Protein AF-A0A397NM26-F1 (afdb_monomer)

pLDDT: mean 85.28, std 19.59, range [33.94, 98.31]

Mean predicted aligned error: 8.42 Å

Solvent-accessible surface area (backbone atoms only — not comparable to full-atom values): 8036 Å² total; per-residue (Å²): 132,77,57,66,66,59,54,52,48,33,55,51,44,71,74,62,64,52,72,46,55,49,60,54,41,70,51,37,43,94,29,64,42,92,67,30,60,59,36,73,39,37,78,54,87,96,42,74,37,51,30,36,22,82,64,79,24,38,34,42,38,76,44,78,80,89,54,81,92,44,50,71,58,51,50,54,50,51,54,50,45,41,73,74,61,28,47,79,49,76,41,44,46,62,44,49,68,77,35,45,68,60,53,50,52,51,51,48,52,56,59,72,71,43,77,72,72,72,77,74,85,78,84,72,84,77,80,90,80,92,72,92,130

Radius of gyration: 18.22 Å; Cα contacts (8 Å, |Δi|>4): 139; chains: 1; bounding box: 54×37×52 Å

Secondary structure (DSSP, 8-state):
---HHHHHHHHHHTTS--HHHHHHHHHHGGGTTTT---EEEEEETTEEEEEEETTTTEEEEEE----GGGHHHHHHHHHHHHHTT-EEEEEEHHHHHH-HHHHHHHHHHHHHTS-------------------

Structure (mmCIF, N/CA/C/O backbone):
data_AF-A0A397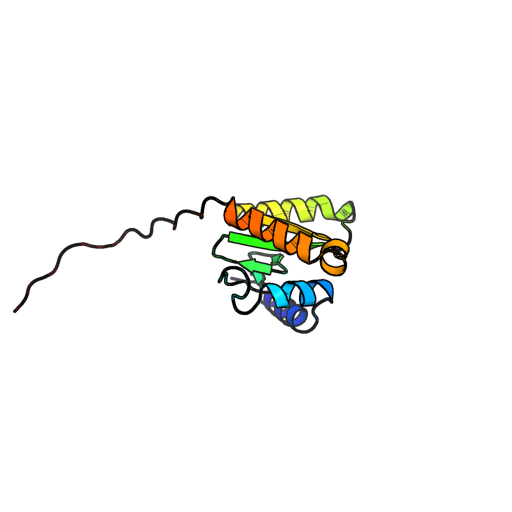NM26-F1
#
_entry.id   AF-A0A397NM26-F1
#
loop_
_atom_site.group_PDB
_atom_site.id
_atom_site.type_symbol
_atom_site.label_atom_id
_atom_site.label_alt_id
_atom_site.label_comp_id
_atom_site.label_asym_id
_atom_site.label_entity_id
_atom_site.label_seq_id
_atom_site.pdbx_PDB_ins_code
_atom_site.Cartn_x
_atom_site.Cartn_y
_atom_site.Cartn_z
_atom_site.occupancy
_atom_site.B_iso_or_equiv
_atom_site.auth_seq_id
_atom_site.auth_comp_id
_atom_site.auth_asym_id
_atom_site.auth_atom_id
_atom_site.pdbx_PDB_model_num
ATOM 1 N N . MET A 1 1 ? -5.490 -21.974 -3.198 1.00 62.38 1 MET A N 1
ATOM 2 C CA . MET A 1 1 ? -4.404 -22.108 -2.195 1.00 62.38 1 MET A CA 1
ATOM 3 C C . MET A 1 1 ? -3.394 -20.985 -2.430 1.00 62.38 1 MET A C 1
ATOM 5 O O . MET A 1 1 ? -3.172 -20.659 -3.587 1.00 62.38 1 MET A O 1
ATOM 9 N N . ARG A 1 2 ? -2.846 -20.331 -1.392 1.00 75.94 2 ARG A N 1
ATOM 10 C CA . ARG A 1 2 ? -1.814 -19.286 -1.587 1.00 75.94 2 ARG A CA 1
ATOM 11 C C . ARG A 1 2 ? -0.476 -19.948 -1.919 1.00 75.94 2 ARG A C 1
ATOM 13 O O . ARG A 1 2 ? -0.122 -20.903 -1.236 1.00 75.94 2 ARG A O 1
ATOM 20 N N . ASP A 1 3 ? 0.250 -19.429 -2.909 1.00 90.44 3 ASP A N 1
ATOM 21 C CA . ASP A 1 3 ? 1.560 -19.962 -3.306 1.00 90.44 3 ASP A CA 1
ATOM 22 C C . ASP A 1 3 ? 2.548 -19.901 -2.115 1.00 90.44 3 ASP A C 1
ATOM 24 O O . ASP A 1 3 ? 2.819 -18.804 -1.603 1.00 90.44 3 ASP A O 1
ATOM 28 N N . PRO A 1 4 ? 3.090 -21.045 -1.648 1.00 92.19 4 PRO A N 1
ATOM 29 C CA . PRO A 1 4 ? 4.062 -21.083 -0.558 1.00 92.19 4 PRO A CA 1
ATOM 30 C C . PRO A 1 4 ? 5.304 -20.223 -0.812 1.00 92.19 4 PRO A C 1
ATOM 32 O O . PRO A 1 4 ? 5.843 -19.642 0.133 1.00 92.19 4 PRO A O 1
ATOM 35 N N . ARG A 1 5 ? 5.728 -20.078 -2.074 1.00 94.38 5 ARG A N 1
ATOM 36 C CA . ARG A 1 5 ? 6.883 -19.258 -2.463 1.00 94.38 5 ARG A CA 1
ATOM 37 C C . ARG A 1 5 ? 6.614 -17.779 -2.219 1.00 94.38 5 ARG A C 1
ATOM 39 O O . ARG A 1 5 ? 7.449 -17.103 -1.627 1.00 94.38 5 ARG A O 1
ATOM 46 N N . LEU A 1 6 ? 5.418 -17.294 -2.565 1.00 94.06 6 LEU A N 1
ATOM 47 C CA . LEU A 1 6 ? 5.006 -15.915 -2.271 1.00 94.06 6 LEU A CA 1
ATOM 48 C C . LEU A 1 6 ? 4.908 -15.662 -0.766 1.00 94.06 6 LEU A C 1
ATOM 50 O O . LEU A 1 6 ? 5.281 -14.595 -0.285 1.00 94.06 6 LEU A O 1
ATOM 54 N N . ILE A 1 7 ? 4.440 -16.646 0.007 1.00 94.12 7 ILE A N 1
ATOM 55 C CA . ILE A 1 7 ? 4.390 -16.531 1.470 1.00 94.12 7 ILE A CA 1
ATOM 56 C C . ILE A 1 7 ? 5.802 -16.442 2.058 1.00 94.12 7 ILE A C 1
ATOM 58 O O . ILE A 1 7 ? 6.034 -15.624 2.952 1.00 94.12 7 ILE A O 1
ATOM 62 N N . ALA A 1 8 ? 6.732 -17.274 1.585 1.00 95.75 8 ALA A N 1
ATOM 63 C CA . ALA A 1 8 ? 8.128 -17.236 2.008 1.00 95.75 8 ALA A CA 1
ATOM 64 C C . ALA A 1 8 ? 8.789 -15.904 1.626 1.00 95.75 8 ALA A C 1
ATOM 66 O O . ALA A 1 8 ? 9.435 -15.282 2.467 1.00 95.75 8 ALA A O 1
ATOM 67 N N . HIS A 1 9 ? 8.542 -15.420 0.408 1.00 95.69 9 HIS A N 1
ATOM 68 C CA . HIS A 1 9 ? 9.050 -14.135 -0.057 1.00 95.69 9 HIS A CA 1
ATOM 69 C C . HIS A 1 9 ? 8.524 -12.972 0.794 1.00 95.69 9 HIS A C 1
ATOM 71 O O . HIS A 1 9 ? 9.317 -12.215 1.344 1.00 95.69 9 HIS A O 1
ATOM 77 N N . ALA A 1 10 ? 7.215 -12.921 1.061 1.00 95.31 10 ALA A N 1
ATOM 78 C CA . ALA A 1 10 ? 6.623 -11.932 1.962 1.00 95.31 10 ALA A CA 1
ATOM 79 C C . ALA A 1 10 ? 7.223 -11.983 3.380 1.00 95.31 10 ALA A C 1
ATOM 81 O O . ALA A 1 10 ? 7.356 -10.959 4.043 1.00 95.31 10 ALA A O 1
ATOM 82 N N . LYS A 1 11 ? 7.568 -13.174 3.893 1.00 95.62 11 LYS A N 1
ATOM 83 C CA . LYS A 1 11 ? 8.257 -13.301 5.190 1.00 95.62 11 LYS A CA 1
ATOM 84 C C . LYS A 1 11 ? 9.668 -12.718 5.144 1.00 95.62 11 LYS A C 1
ATOM 86 O O . LYS A 1 11 ? 10.059 -12.102 6.130 1.00 95.62 11 LYS A O 1
ATOM 91 N N . LYS A 1 12 ? 10.401 -12.915 4.043 1.00 96.38 12 LYS A N 1
ATOM 92 C CA . LYS A 1 12 ? 11.726 -12.318 3.839 1.00 96.38 12 LYS A CA 1
ATOM 93 C C . LYS A 1 12 ? 11.630 -10.792 3.791 1.00 96.38 12 LYS A C 1
ATOM 95 O O . LYS A 1 12 ? 12.301 -10.145 4.579 1.00 96.38 12 LYS A O 1
ATOM 100 N N . MET A 1 13 ? 10.718 -10.239 2.990 1.00 95.31 13 MET A N 1
ATOM 101 C CA . MET A 1 13 ? 10.519 -8.784 2.883 1.00 95.31 13 MET A CA 1
ATOM 102 C C . MET A 1 13 ? 10.232 -8.132 4.245 1.00 95.31 13 MET A C 1
ATOM 104 O O . MET A 1 13 ? 10.823 -7.121 4.581 1.00 95.31 13 MET A O 1
ATOM 108 N N . ARG A 1 14 ? 9.419 -8.761 5.112 1.00 96.44 14 ARG A N 1
ATOM 109 C CA . ARG A 1 14 ? 9.179 -8.232 6.475 1.00 96.44 14 ARG A CA 1
ATOM 110 C C . ARG A 1 14 ? 10.417 -8.192 7.377 1.00 96.44 14 ARG A C 1
ATOM 112 O O . ARG A 1 14 ? 10.366 -7.530 8.409 1.00 96.44 14 ARG A O 1
ATOM 119 N N . ARG A 1 15 ? 11.461 -8.965 7.069 1.00 96.44 15 ARG A N 1
ATOM 120 C CA . ARG A 1 15 ? 12.731 -8.976 7.816 1.00 96.44 15 ARG A CA 1
ATOM 121 C C . ARG A 1 15 ? 13.740 -7.981 7.252 1.00 96.44 15 ARG A C 1
ATOM 123 O O . ARG A 1 15 ? 14.647 -7.595 7.974 1.00 96.44 15 ARG A O 1
ATOM 130 N N . GLU A 1 16 ? 13.565 -7.591 5.996 1.00 94.56 16 GLU A N 1
ATOM 131 C CA . GLU A 1 16 ? 14.460 -6.717 5.238 1.00 94.56 16 GLU A CA 1
ATOM 132 C C . GLU A 1 16 ? 13.647 -5.554 4.634 1.00 94.56 16 GLU A C 1
ATOM 134 O O . GLU A 1 16 ? 13.555 -5.443 3.411 1.00 94.56 16 GLU A O 1
ATOM 139 N N . PRO A 1 17 ? 12.982 -4.736 5.472 1.00 93.81 17 PRO A N 1
ATOM 140 C CA . PRO A 1 17 ? 12.156 -3.633 4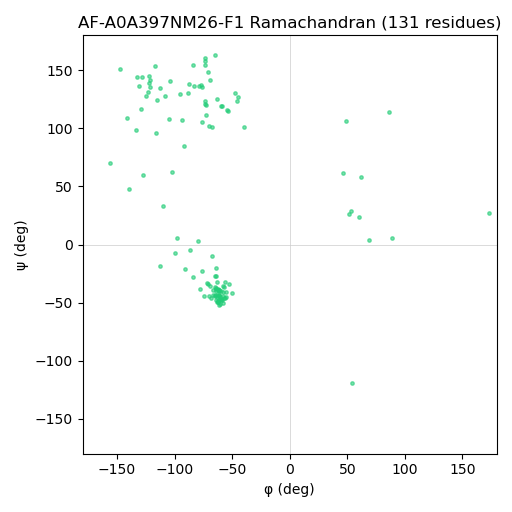.999 1.00 93.81 17 PRO A CA 1
ATOM 141 C C . PRO A 1 17 ? 13.023 -2.507 4.425 1.00 93.81 17 PRO A C 1
ATOM 143 O O . PRO A 1 17 ? 14.129 -2.257 4.915 1.00 93.81 17 PRO A O 1
ATOM 146 N N . THR A 1 18 ? 12.513 -1.785 3.428 1.00 95.25 18 THR A N 1
ATOM 147 C CA . THR A 1 18 ? 13.166 -0.547 2.971 1.00 95.25 18 THR A CA 1
ATOM 148 C C . THR A 1 18 ? 12.960 0.579 3.993 1.00 95.25 18 THR A C 1
ATOM 150 O O . THR A 1 18 ? 12.053 0.524 4.828 1.00 95.25 18 THR A O 1
ATOM 153 N N . GLU A 1 19 ? 13.790 1.627 3.958 1.00 96.62 19 GLU A N 1
ATOM 154 C CA . GLU A 1 19 ? 13.621 2.768 4.872 1.00 96.62 19 GLU A CA 1
ATOM 155 C C . GLU A 1 19 ? 12.259 3.485 4.706 1.00 96.62 19 GLU A C 1
ATOM 157 O O . GLU A 1 19 ? 11.599 3.716 5.726 1.00 96.62 19 GLU A O 1
ATOM 162 N N . PRO A 1 20 ? 11.768 3.773 3.481 1.00 96.94 20 PRO A N 1
ATOM 163 C CA . PRO A 1 20 ? 10.416 4.301 3.282 1.00 96.94 20 PRO A CA 1
ATOM 164 C C . PRO A 1 20 ? 9.329 3.409 3.901 1.00 96.94 20 PRO A C 1
ATOM 166 O O . PRO A 1 20 ? 8.443 3.890 4.610 1.00 96.94 20 PRO A O 1
ATOM 169 N N . GLU A 1 21 ? 9.415 2.091 3.698 1.00 97.56 21 GLU A N 1
ATOM 170 C CA . GLU A 1 21 ? 8.463 1.141 4.278 1.00 97.56 21 GLU A CA 1
ATOM 171 C C . GLU A 1 21 ? 8.488 1.171 5.806 1.00 97.56 21 GLU A C 1
ATOM 173 O O . GLU A 1 21 ? 7.426 1.188 6.426 1.00 97.56 21 GLU A O 1
ATOM 178 N N . LEU A 1 22 ? 9.670 1.216 6.428 1.00 97.69 22 LEU A N 1
ATOM 179 C CA . LEU A 1 22 ? 9.795 1.332 7.882 1.00 97.69 22 LEU A CA 1
ATOM 180 C C . LEU A 1 22 ? 9.123 2.601 8.413 1.00 97.69 22 LEU A C 1
ATOM 182 O O . LEU A 1 22 ? 8.329 2.518 9.354 1.00 97.69 22 LEU A O 1
ATOM 186 N N . ARG A 1 23 ? 9.394 3.754 7.786 1.00 98.06 23 ARG A N 1
ATOM 187 C CA . ARG A 1 23 ? 8.827 5.050 8.189 1.00 98.06 23 ARG A CA 1
ATOM 188 C C . ARG A 1 23 ? 7.305 5.031 8.158 1.00 98.06 23 ARG A C 1
ATOM 190 O O . ARG A 1 23 ? 6.663 5.379 9.149 1.00 98.06 23 ARG A O 1
ATOM 197 N N . LEU A 1 24 ? 6.717 4.573 7.052 1.00 98.19 24 LEU A N 1
ATOM 198 C CA . LEU A 1 24 ? 5.263 4.487 6.947 1.00 98.19 24 LEU A CA 1
ATOM 199 C C . LEU A 1 24 ? 4.692 3.404 7.877 1.00 98.19 24 LEU A C 1
ATOM 201 O O . LEU A 1 24 ? 3.632 3.588 8.481 1.00 98.19 24 LEU A O 1
ATOM 205 N N . TRP A 1 25 ? 5.395 2.283 8.058 1.00 98.06 25 TRP A N 1
ATOM 206 C CA . TRP A 1 25 ? 4.937 1.214 8.939 1.00 98.06 25 TRP A CA 1
ATOM 207 C C . TRP A 1 25 ? 4.817 1.660 10.396 1.00 98.06 25 TRP A C 1
ATOM 209 O O . TRP A 1 25 ? 3.856 1.273 11.065 1.00 98.06 25 TRP A O 1
ATOM 219 N N . ASP A 1 26 ? 5.731 2.491 10.897 1.00 98.00 26 ASP A N 1
ATOM 220 C CA . ASP A 1 26 ? 5.676 2.971 12.280 1.00 98.00 26 ASP A CA 1
ATOM 221 C C . ASP A 1 26 ? 4.455 3.850 12.580 1.00 98.00 26 ASP A C 1
ATOM 223 O O . ASP A 1 26 ? 3.943 3.813 13.712 1.00 98.00 26 ASP A O 1
ATOM 227 N N . VAL A 1 27 ? 3.928 4.529 11.556 1.00 97.94 27 VAL A N 1
ATOM 228 C CA . VAL A 1 27 ? 2.655 5.261 11.602 1.00 97.94 27 VAL A CA 1
ATOM 229 C C . VAL A 1 27 ? 1.458 4.304 11.582 1.00 97.94 27 VAL A C 1
ATOM 231 O O . VAL A 1 27 ? 0.520 4.458 12.362 1.00 97.94 27 VAL A O 1
ATOM 234 N N . LEU A 1 28 ? 1.473 3.286 10.716 1.00 98.19 28 LEU A N 1
ATOM 235 C CA . LEU A 1 28 ? 0.308 2.422 10.469 1.00 98.19 28 LEU A CA 1
ATOM 236 C C . LEU A 1 28 ? 0.145 1.264 11.470 1.00 98.19 28 LEU A C 1
ATOM 238 O O . LEU A 1 28 ? -0.961 0.745 11.675 1.00 98.19 28 LEU A O 1
ATOM 242 N N . ARG A 1 29 ? 1.243 0.786 12.062 1.00 96.81 29 ARG A N 1
ATOM 243 C CA . ARG A 1 29 ? 1.269 -0.428 12.893 1.00 96.81 29 ARG A CA 1
ATOM 244 C C . ARG A 1 29 ? 0.443 -0.291 14.165 1.00 96.81 29 ARG A C 1
ATOM 246 O O . ARG A 1 29 ? 0.128 0.795 14.632 1.00 96.81 29 ARG A O 1
ATOM 253 N N . ALA A 1 30 ? 0.133 -1.438 14.771 1.00 95.62 30 ALA A N 1
ATOM 254 C CA . ALA A 1 30 ? -0.522 -1.510 16.080 1.00 95.62 30 ALA A CA 1
ATOM 255 C C . ALA A 1 30 ? -1.823 -0.685 16.188 1.00 95.62 30 ALA A C 1
ATOM 257 O O . ALA A 1 30 ? -2.181 -0.256 17.278 1.00 95.62 30 ALA A O 1
ATOM 258 N N . LYS A 1 31 ? -2.539 -0.499 15.067 1.00 94.75 31 LYS A N 1
ATOM 259 C CA . LYS A 1 31 ? -3.763 0.314 14.984 1.00 94.75 31 LYS A CA 1
ATOM 260 C C . LYS A 1 31 ? -3.567 1.791 15.363 1.00 94.75 31 LYS A C 1
ATOM 262 O O . LYS A 1 31 ? -4.531 2.448 15.741 1.00 94.75 31 LYS A O 1
ATOM 267 N N . ARG A 1 32 ? -2.340 2.312 15.256 1.00 96.56 32 ARG A N 1
ATOM 268 C CA . ARG A 1 32 ? -2.017 3.714 15.561 1.00 96.56 32 ARG A CA 1
ATOM 269 C C . ARG A 1 32 ? -2.729 4.696 14.634 1.00 96.56 32 ARG A C 1
ATOM 271 O O . ARG A 1 32 ? -3.103 5.773 15.075 1.00 96.56 32 ARG A O 1
ATOM 278 N N . PHE A 1 33 ? -2.969 4.300 13.387 1.00 96.19 33 PHE A N 1
ATOM 279 C CA . PHE A 1 33 ? -3.681 5.119 12.414 1.00 96.19 33 PHE A CA 1
ATOM 280 C C . PHE A 1 33 ? -5.181 4.788 12.411 1.00 96.19 33 PHE A C 1
ATOM 282 O O . PHE A 1 33 ? -5.582 3.709 11.969 1.00 96.19 33 PHE A O 1
ATOM 289 N N . ASN A 1 34 ? -6.003 5.689 12.958 1.00 93.50 34 ASN A N 1
ATOM 290 C CA . ASN A 1 34 ? -7.474 5.618 13.035 1.00 93.50 34 ASN A CA 1
ATOM 291 C C . ASN A 1 34 ? -8.049 4.317 13.622 1.00 93.50 34 ASN A C 1
ATOM 293 O O . ASN A 1 34 ? -9.149 3.895 13.271 1.00 93.50 34 ASN A O 1
ATOM 297 N N . GLY A 1 35 ? -7.296 3.609 14.470 1.00 95.56 35 GLY A N 1
ATOM 298 C CA . GLY A 1 35 ? -7.710 2.293 14.966 1.00 95.56 35 GLY A CA 1
ATOM 299 C C . GLY A 1 35 ? -7.702 1.185 13.895 1.00 95.56 35 GLY A C 1
ATOM 300 O O . GLY A 1 35 ? -8.072 0.038 14.183 1.00 95.56 35 GLY A O 1
ATOM 301 N N . ILE A 1 36 ? -7.264 1.486 12.667 1.00 95.94 36 ILE A N 1
ATOM 302 C CA . ILE A 1 36 ? -7.331 0.593 11.511 1.00 95.94 36 ILE A CA 1
ATOM 303 C C . ILE A 1 36 ? -6.221 -0.450 11.570 1.00 95.94 36 ILE A C 1
ATOM 305 O O . ILE A 1 36 ? -5.053 -0.193 11.860 1.00 95.94 36 ILE A O 1
ATOM 309 N N . LYS A 1 37 ? -6.590 -1.692 11.256 1.00 97.69 37 LYS A N 1
ATOM 310 C CA . LYS A 1 37 ? -5.686 -2.836 11.338 1.00 97.69 37 LYS A CA 1
ATOM 311 C C . LYS A 1 37 ? -4.962 -3.087 10.007 1.00 97.69 37 LYS A C 1
ATOM 313 O O . LYS A 1 37 ? -5.342 -3.992 9.262 1.00 97.69 37 LYS A O 1
ATOM 318 N N . PHE A 1 38 ? -3.851 -2.390 9.786 1.00 98.25 38 PHE A N 1
ATOM 319 C CA . PHE A 1 38 ? -2.971 -2.640 8.640 1.00 98.25 38 PHE A CA 1
ATOM 320 C C . PHE A 1 38 ? -2.143 -3.934 8.766 1.00 98.25 38 PHE A C 1
ATOM 322 O O . PHE A 1 38 ? -1.886 -4.475 9.853 1.00 98.25 38 PHE A O 1
ATOM 329 N N . ARG A 1 39 ? -1.758 -4.482 7.614 1.00 97.81 39 ARG A N 1
ATOM 330 C CA . ARG A 1 39 ? -0.867 -5.632 7.436 1.00 97.81 39 ARG A CA 1
ATOM 331 C C . ARG A 1 39 ? 0.274 -5.229 6.524 1.00 97.81 39 ARG A C 1
ATOM 333 O O . ARG A 1 39 ? 0.008 -4.796 5.414 1.00 97.81 39 ARG A O 1
ATOM 340 N N . TYR A 1 40 ? 1.494 -5.473 6.981 1.00 97.75 40 TYR A N 1
ATOM 341 C CA . TYR A 1 40 ? 2.709 -5.249 6.214 1.00 97.75 40 TYR A CA 1
ATOM 342 C C . TYR A 1 40 ? 3.079 -6.479 5.359 1.00 97.75 40 TYR A C 1
ATOM 344 O O . TYR A 1 40 ? 2.952 -7.623 5.826 1.00 97.75 40 TYR A O 1
ATOM 352 N N . GLN A 1 41 ? 3.496 -6.251 4.112 1.00 97.06 41 GLN A N 1
ATOM 353 C CA . GLN A 1 41 ? 3.890 -7.227 3.090 1.00 97.06 41 GLN A CA 1
ATOM 354 C C . GLN A 1 41 ? 2.900 -8.390 2.962 1.00 97.06 41 GLN A C 1
ATOM 356 O O . GLN A 1 41 ? 3.189 -9.545 3.296 1.00 97.06 41 GLN A O 1
ATOM 361 N N . LYS A 1 42 ? 1.650 -8.101 2.597 1.00 96.38 42 LYS A N 1
ATOM 362 C CA . LYS A 1 42 ? 0.560 -9.088 2.590 1.00 96.38 42 LYS A CA 1
ATOM 363 C C . LYS A 1 42 ? 0.381 -9.715 1.208 1.00 96.38 42 LYS A C 1
ATOM 365 O O . LYS A 1 42 ? 0.183 -9.018 0.228 1.00 96.38 42 LYS A O 1
ATOM 370 N N . VAL A 1 43 ? 0.343 -11.050 1.158 1.00 96.56 43 VAL A N 1
ATOM 371 C CA . VAL A 1 43 ? -0.047 -11.789 -0.056 1.00 96.56 43 VAL A CA 1
ATOM 372 C C . VAL A 1 43 ? -1.563 -11.688 -0.284 1.00 96.56 43 VAL A C 1
ATOM 374 O O . VAL A 1 43 ? -2.341 -12.150 0.570 1.00 96.56 43 VAL A O 1
ATOM 377 N N . ILE A 1 44 ? -1.956 -11.146 -1.438 1.00 95.00 44 ILE A N 1
ATOM 378 C CA . ILE A 1 44 ? -3.327 -11.044 -1.961 1.00 95.00 44 ILE A CA 1
ATOM 379 C C . ILE A 1 44 ? -3.319 -11.601 -3.391 1.00 95.00 44 ILE A C 1
ATOM 381 O O . ILE A 1 44 ? -2.619 -11.095 -4.265 1.00 95.00 44 ILE A O 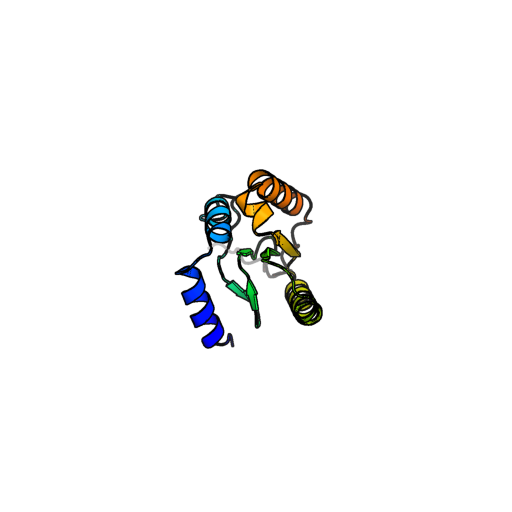1
ATOM 385 N N . GLY A 1 45 ? -4.049 -12.696 -3.624 1.00 93.06 45 GLY A N 1
ATOM 386 C CA . GLY A 1 45 ? -3.954 -13.450 -4.875 1.00 93.06 45 GLY A CA 1
ATOM 387 C C . GLY A 1 45 ? -2.517 -13.870 -5.188 1.00 93.06 45 GLY A C 1
ATOM 388 O O . GLY A 1 45 ? -1.897 -14.601 -4.412 1.00 93.06 45 GLY A O 1
ATOM 389 N N . ARG A 1 46 ? -2.005 -13.387 -6.325 1.00 93.62 46 ARG A N 1
ATOM 390 C CA . ARG A 1 46 ? -0.636 -13.624 -6.815 1.00 93.62 46 ARG A CA 1
ATOM 391 C C . ARG A 1 46 ? 0.345 -12.484 -6.511 1.00 93.62 46 ARG A 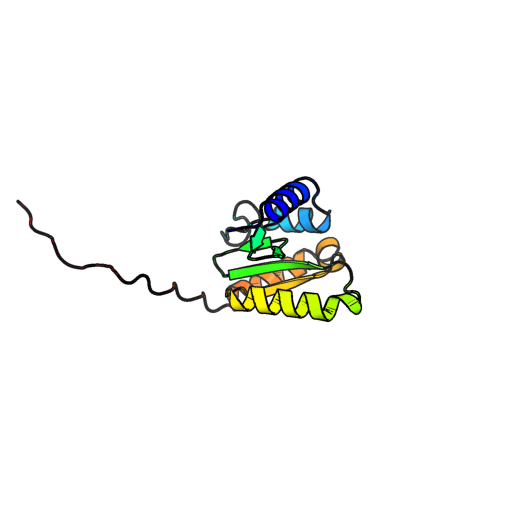C 1
ATOM 393 O O . ARG A 1 46 ? 1.478 -12.536 -6.970 1.00 93.62 46 ARG A O 1
ATOM 400 N N . TYR A 1 47 ? -0.083 -11.471 -5.760 1.00 94.44 47 TYR A N 1
ATOM 401 C CA . TYR A 1 47 ? 0.699 -10.266 -5.493 1.00 94.44 47 TYR A CA 1
ATOM 402 C C . TYR A 1 47 ? 1.020 -10.129 -4.007 1.00 94.44 47 TYR A C 1
ATOM 404 O O . TYR A 1 47 ? 0.288 -10.624 -3.145 1.00 94.44 47 TYR A O 1
ATOM 412 N N . ILE A 1 48 ? 2.118 -9.440 -3.713 1.00 94.94 48 ILE A N 1
ATOM 413 C CA . ILE A 1 48 ? 2.456 -8.960 -2.374 1.00 94.94 48 ILE A CA 1
ATOM 414 C C . ILE A 1 48 ? 2.259 -7.446 -2.396 1.00 94.94 48 ILE A C 1
ATOM 416 O O . ILE A 1 48 ? 2.738 -6.783 -3.313 1.00 94.94 48 ILE A O 1
ATOM 420 N N . THR A 1 49 ? 1.489 -6.932 -1.443 1.00 96.38 49 THR A N 1
ATOM 421 C CA . THR A 1 49 ? 1.260 -5.495 -1.239 1.00 96.38 49 THR A CA 1
ATOM 422 C C . THR A 1 49 ? 2.064 -5.020 -0.038 1.00 96.38 49 THR A C 1
ATOM 424 O O . THR A 1 49 ? 2.024 -5.718 0.986 1.00 96.38 49 THR A O 1
ATOM 427 N N . ASP A 1 50 ? 2.653 -3.827 -0.092 1.00 97.06 50 ASP A N 1
ATOM 428 C CA . ASP A 1 50 ? 3.433 -3.285 1.029 1.00 97.06 50 ASP A CA 1
ATOM 429 C C . ASP A 1 50 ? 2.558 -3.119 2.262 1.00 97.06 50 ASP A C 1
ATOM 431 O O . ASP A 1 50 ? 2.838 -3.718 3.298 1.00 97.06 50 ASP A O 1
ATOM 435 N N . PHE A 1 51 ? 1.412 -2.444 2.139 1.00 98.31 51 PHE A N 1
ATOM 436 C CA . PHE A 1 51 ? 0.428 -2.370 3.214 1.00 98.31 51 PHE A CA 1
ATOM 437 C C . PHE A 1 51 ? -0.982 -2.659 2.720 1.00 98.31 51 PHE A C 1
ATOM 439 O O . PHE A 1 51 ? -1.386 -2.271 1.629 1.00 98.31 51 PHE A O 1
ATOM 446 N N . SER A 1 52 ? -1.773 -3.331 3.553 1.00 97.94 52 SER A N 1
ATOM 447 C CA . SER A 1 52 ? -3.200 -3.518 3.286 1.00 97.94 52 SER A CA 1
ATOM 448 C C . SER A 1 52 ? -4.044 -3.564 4.553 1.00 97.94 52 SER A C 1
ATOM 450 O O . SER A 1 52 ? -3.602 -4.035 5.604 1.00 97.94 52 SER A O 1
ATOM 452 N N . SER A 1 53 ? -5.298 -3.133 4.446 1.00 97.38 53 SER A N 1
ATOM 453 C CA . SER A 1 53 ? -6.327 -3.318 5.468 1.00 97.38 53 SER A CA 1
ATOM 454 C C . SER A 1 53 ? -7.608 -3.875 4.854 1.00 97.38 53 SER A C 1
ATOM 456 O O . SER A 1 53 ? -8.064 -3.405 3.818 1.00 97.38 53 SER A O 1
ATOM 458 N N . ARG A 1 54 ? -8.225 -4.861 5.520 1.00 94.88 54 ARG A N 1
ATOM 459 C CA . ARG A 1 54 ? -9.533 -5.418 5.114 1.00 94.88 54 ARG A CA 1
ATOM 460 C C . ARG A 1 54 ? -10.720 -4.527 5.459 1.00 94.88 54 ARG A C 1
ATOM 462 O O . ARG A 1 54 ? -11.767 -4.652 4.855 1.00 94.88 54 ARG A O 1
ATOM 469 N N . ALA A 1 55 ? -10.561 -3.648 6.433 1.00 92.31 55 ALA A N 1
ATOM 470 C CA . ALA A 1 55 ? -11.529 -2.613 6.754 1.00 92.31 55 ALA A CA 1
ATOM 471 C C . ALA A 1 55 ? -10.685 -1.348 6.910 1.00 92.31 55 ALA A C 1
ATOM 473 O O . ALA A 1 55 ? -9.959 -1.258 7.904 1.00 92.31 55 ALA A O 1
ATOM 474 N N . PRO A 1 56 ? -10.604 -0.489 5.879 1.00 93.75 56 PRO A N 1
ATOM 475 C CA . PRO A 1 56 ? -11.676 -0.183 4.920 1.00 93.75 56 PRO A CA 1
ATOM 476 C C . PRO A 1 56 ? -11.472 -0.697 3.473 1.00 93.75 56 PRO A C 1
ATOM 478 O O . PRO A 1 56 ? -11.903 -0.033 2.542 1.00 93.75 56 PRO A O 1
ATOM 481 N N . MET A 1 57 ? -10.816 -1.844 3.249 1.00 95.56 57 MET A N 1
ATOM 482 C CA . MET A 1 57 ? -10.439 -2.323 1.900 1.00 95.56 57 MET A CA 1
ATOM 483 C C . MET A 1 57 ? -9.485 -1.358 1.175 1.00 95.56 57 MET A C 1
ATOM 485 O O . MET A 1 57 ? -9.754 -0.865 0.083 1.00 95.56 57 MET A O 1
ATOM 489 N N . LEU A 1 58 ? -8.334 -1.099 1.798 1.00 96.81 58 LEU A N 1
ATOM 490 C CA . LEU A 1 58 ? -7.291 -0.215 1.270 1.00 96.81 58 LEU A CA 1
ATOM 491 C C . LEU A 1 58 ? -5.968 -0.971 1.114 1.00 96.81 58 LEU A C 1
ATOM 493 O O . LEU A 1 58 ? -5.563 -1.697 2.025 1.00 96.81 58 LEU A O 1
ATOM 497 N N . VAL A 1 59 ? -5.304 -0.774 -0.020 1.00 97.50 59 VAL A N 1
ATOM 498 C CA . VAL A 1 59 ? -3.914 -1.145 -0.305 1.00 97.50 59 VAL A CA 1
ATOM 499 C C . VAL A 1 59 ? -3.103 0.136 -0.469 1.00 97.50 59 VAL A C 1
ATOM 501 O O . VAL A 1 59 ? -3.546 1.056 -1.154 1.00 97.50 59 VAL A O 1
ATOM 504 N N . ILE A 1 60 ? -1.931 0.177 0.161 1.00 97.50 60 ILE A N 1
ATOM 505 C CA . ILE A 1 60 ? -0.963 1.271 0.057 1.00 97.50 60 ILE A CA 1
ATOM 506 C C . ILE A 1 60 ? 0.351 0.672 -0.425 1.00 97.50 60 ILE A C 1
ATOM 508 O O . ILE A 1 60 ? 0.802 -0.333 0.135 1.00 97.50 60 ILE A O 1
ATOM 512 N N . GLU A 1 61 ? 0.946 1.289 -1.436 1.00 96.00 61 GLU A N 1
ATOM 513 C CA . GLU A 1 61 ? 2.201 0.829 -2.032 1.00 96.00 61 GLU A CA 1
ATOM 514 C C . GLU A 1 61 ? 3.197 1.966 -2.084 1.00 96.00 61 GLU A C 1
ATOM 516 O O . GLU A 1 61 ? 2.818 3.121 -2.302 1.00 96.00 61 GLU A O 1
ATOM 521 N N . ILE A 1 62 ? 4.458 1.622 -1.875 1.00 95.38 62 ILE A N 1
ATOM 522 C CA . ILE A 1 62 ? 5.558 2.557 -2.005 1.00 95.38 62 ILE A CA 1
ATOM 523 C C . ILE A 1 62 ? 6.267 2.227 -3.313 1.00 95.38 62 ILE A C 1
ATOM 525 O O . ILE A 1 62 ? 6.906 1.188 -3.454 1.00 95.38 62 ILE A O 1
ATOM 529 N N . ASP A 1 63 ? 6.097 3.107 -4.291 1.00 85.56 63 ASP A N 1
ATOM 530 C CA . ASP A 1 63 ? 6.637 2.946 -5.630 1.00 85.56 63 ASP A CA 1
ATOM 531 C C . ASP A 1 63 ? 8.050 3.539 -5.715 1.00 85.56 63 ASP A C 1
ATOM 533 O O . ASP A 1 63 ? 8.309 4.677 -5.302 1.00 85.56 63 ASP A O 1
ATOM 537 N N . GLY A 1 64 ? 8.970 2.749 -6.259 1.00 69.19 64 GLY A N 1
ATOM 538 C CA . GLY A 1 64 ? 10.321 3.164 -6.599 1.00 69.19 64 GLY A CA 1
ATOM 539 C C . GLY A 1 64 ? 10.491 3.049 -8.104 1.00 69.19 64 GLY A C 1
ATOM 540 O O . GLY A 1 64 ? 10.776 1.961 -8.583 1.00 69.19 64 GLY A O 1
ATOM 541 N N . ASP A 1 65 ? 10.296 4.162 -8.811 1.00 58.47 65 ASP A N 1
ATOM 542 C CA . ASP A 1 65 ? 10.443 4.331 -10.262 1.00 58.47 65 ASP A CA 1
ATOM 543 C C . ASP A 1 65 ? 9.748 3.283 -11.157 1.00 58.47 65 ASP A C 1
ATOM 545 O O . ASP A 1 65 ? 10.215 2.167 -11.402 1.00 58.47 65 ASP A O 1
ATOM 549 N N . THR A 1 66 ? 8.648 3.699 -11.786 1.00 56.41 66 THR A N 1
ATOM 550 C CA . THR A 1 66 ? 7.951 2.903 -12.800 1.00 56.41 66 THR A CA 1
ATOM 551 C C . THR A 1 66 ? 8.708 2.941 -14.136 1.00 56.41 66 THR A C 1
ATOM 553 O O . THR A 1 66 ? 8.644 3.915 -14.886 1.00 56.41 66 THR A O 1
ATOM 556 N N . HIS A 1 67 ? 9.395 1.857 -14.500 1.00 66.19 67 HIS A N 1
ATOM 557 C CA . HIS A 1 67 ? 9.864 1.670 -15.879 1.00 66.19 67 HIS A CA 1
ATOM 558 C C . HIS A 1 67 ? 8.680 1.424 -16.834 1.00 66.19 67 HIS A C 1
ATOM 560 O O . HIS A 1 67 ? 7.760 0.678 -16.507 1.00 66.19 67 HIS A O 1
ATOM 566 N N . VAL A 1 68 ? 8.730 1.976 -18.056 1.00 62.22 68 VAL A N 1
ATOM 567 C CA . VAL A 1 68 ? 7.679 1.824 -19.094 1.00 62.22 68 VAL A CA 1
ATOM 568 C C . VAL A 1 68 ? 7.331 0.352 -19.366 1.00 62.22 68 VAL A C 1
ATOM 570 O O . VAL A 1 68 ? 6.171 0.014 -19.577 1.00 62.22 68 VAL A O 1
ATOM 573 N N . SER A 1 69 ? 8.309 -0.552 -19.267 1.00 64.75 69 SER A N 1
ATOM 574 C CA . SER A 1 69 ? 8.113 -1.997 -19.441 1.00 64.75 69 SER A CA 1
ATOM 575 C C . SER A 1 69 ? 7.268 -2.668 -18.346 1.00 64.75 69 SER A C 1
ATOM 577 O O . SER A 1 69 ? 6.917 -3.836 -18.495 1.00 64.75 69 SER A O 1
ATOM 579 N N . GLN A 1 70 ? 6.948 -1.972 -17.249 1.00 76.88 70 GLN A N 1
ATOM 580 C CA . GLN A 1 70 ? 6.143 -2.498 -16.139 1.00 76.88 70 GLN A CA 1
ATOM 581 C C . GLN A 1 70 ? 4.671 -2.059 -16.179 1.00 76.88 70 GLN A C 1
ATOM 583 O O . GLN A 1 70 ? 3.859 -2.610 -15.437 1.00 76.88 70 GLN A O 1
ATOM 588 N N . GLN A 1 71 ? 4.288 -1.155 -17.088 1.00 78.44 71 GLN A N 1
ATOM 589 C CA . GLN A 1 71 ? 2.941 -0.568 -17.132 1.00 78.44 71 GLN A CA 1
ATOM 590 C C . GLN A 1 71 ? 1.825 -1.616 -17.266 1.00 78.44 71 GLN A C 1
ATOM 592 O O . GLN A 1 71 ? 0.858 -1.588 -16.505 1.00 78.44 71 GLN A O 1
ATOM 597 N N . ASP A 1 72 ? 1.973 -2.590 -18.169 1.00 84.44 72 ASP A N 1
ATOM 598 C CA . ASP A 1 72 ? 0.973 -3.652 -18.352 1.00 84.44 72 ASP A CA 1
ATOM 599 C C . ASP A 1 72 ? 0.843 -4.554 -17.120 1.00 84.44 72 ASP A C 1
ATOM 601 O O . ASP A 1 72 ? -0.248 -5.025 -16.775 1.00 84.44 72 ASP A O 1
ATOM 605 N N . TYR A 1 73 ? 1.964 -4.820 -16.447 1.00 86.06 73 TYR A N 1
ATOM 606 C CA . TYR A 1 73 ? 1.975 -5.614 -15.228 1.00 86.06 73 TYR A CA 1
ATOM 607 C C . TYR A 1 73 ? 1.288 -4.863 -14.083 1.00 86.06 73 TYR A C 1
ATOM 609 O O . TYR A 1 73 ? 0.422 -5.435 -13.413 1.00 86.06 73 TYR A O 1
ATOM 617 N N . ASP A 1 74 ? 1.605 -3.579 -13.909 1.00 85.56 74 ASP A N 1
ATOM 618 C CA . ASP A 1 74 ? 1.000 -2.716 -12.897 1.00 85.56 74 ASP A CA 1
ATOM 619 C C . ASP A 1 74 ? -0.495 -2.499 -13.124 1.00 85.56 74 ASP A C 1
ATOM 621 O O . ASP A 1 74 ? -1.274 -2.539 -12.165 1.00 85.56 74 ASP A O 1
ATOM 625 N N . ALA A 1 75 ? -0.925 -2.361 -14.379 1.00 89.06 75 ALA A N 1
ATOM 626 C CA . ALA A 1 75 ? -2.335 -2.259 -14.736 1.00 89.06 75 ALA A CA 1
ATOM 627 C C . ALA A 1 75 ? -3.098 -3.537 -14.356 1.00 89.06 75 ALA A C 1
ATOM 629 O O . ALA A 1 75 ? -4.117 -3.475 -13.665 1.00 89.06 75 ALA A O 1
ATOM 630 N N . ARG A 1 76 ? -2.576 -4.718 -14.722 1.00 93.25 76 ARG A N 1
ATOM 631 C CA . ARG A 1 76 ? -3.181 -6.015 -14.354 1.00 93.25 76 ARG A CA 1
ATOM 632 C C . ARG A 1 76 ? -3.224 -6.219 -12.844 1.00 93.25 76 ARG A C 1
ATOM 634 O O . ARG A 1 76 ? -4.206 -6.738 -12.316 1.00 93.25 76 ARG A O 1
ATOM 641 N N . ARG A 1 77 ? -2.160 -5.816 -12.151 1.00 93.38 77 ARG A N 1
ATOM 642 C CA . ARG A 1 77 ? -2.052 -5.901 -10.696 1.00 93.38 77 ARG A CA 1
ATOM 643 C C . ARG A 1 77 ? -3.086 -5.013 -10.007 1.00 93.38 77 ARG A C 1
ATOM 645 O O . ARG A 1 77 ? -3.805 -5.488 -9.130 1.00 93.38 77 ARG A O 1
ATOM 652 N N . THR A 1 78 ? -3.206 -3.765 -10.447 1.00 93.19 78 THR A N 1
ATOM 653 C CA . THR A 1 78 ? -4.189 -2.805 -9.930 1.00 93.19 78 THR A CA 1
ATOM 654 C C . THR A 1 78 ? -5.614 -3.289 -10.176 1.00 93.19 78 THR A C 1
ATOM 656 O O . THR A 1 78 ? -6.392 -3.377 -9.229 1.00 93.19 78 THR A O 1
ATOM 659 N N . ALA A 1 79 ? -5.927 -3.704 -11.407 1.00 94.69 79 ALA A N 1
ATOM 660 C CA . ALA A 1 79 ? -7.240 -4.233 -11.765 1.00 94.69 79 ALA A CA 1
ATOM 661 C C . ALA A 1 79 ? -7.620 -5.459 -10.921 1.00 94.69 79 ALA A C 1
ATOM 663 O O . ALA A 1 79 ? -8.749 -5.561 -10.444 1.00 94.69 79 ALA A O 1
ATOM 664 N N . PHE A 1 80 ? -6.673 -6.369 -10.669 1.00 96.19 80 PHE A N 1
ATOM 665 C CA . PHE A 1 80 ? -6.913 -7.510 -9.791 1.00 96.19 80 PHE A CA 1
ATOM 666 C C . PHE A 1 80 ? -7.237 -7.074 -8.354 1.00 96.19 80 PHE A C 1
ATOM 668 O O . PHE A 1 80 ? -8.239 -7.512 -7.796 1.00 96.19 80 PHE A O 1
ATOM 675 N N . LEU A 1 81 ? -6.434 -6.194 -7.748 1.00 95.50 81 LEU A N 1
ATOM 676 C CA . LEU A 1 81 ? -6.675 -5.730 -6.375 1.00 95.50 81 LEU A CA 1
ATOM 677 C C . LEU A 1 81 ? -8.018 -4.995 -6.248 1.00 95.50 81 LEU A C 1
ATOM 679 O O . LEU A 1 81 ? -8.746 -5.210 -5.280 1.00 95.50 81 LEU A O 1
ATOM 683 N N . GLN A 1 82 ? -8.375 -4.195 -7.252 1.00 95.50 82 GLN A N 1
ATOM 684 C CA . GLN A 1 82 ? -9.679 -3.537 -7.335 1.00 95.50 82 GLN A CA 1
ATOM 685 C C . GLN A 1 82 ? -10.828 -4.536 -7.475 1.00 95.50 82 GLN A C 1
ATOM 687 O O . GLN A 1 82 ? -11.851 -4.371 -6.815 1.00 95.50 82 GLN A O 1
ATOM 692 N N . SER A 1 83 ? -10.655 -5.606 -8.258 1.00 95.62 83 SER A N 1
ATOM 693 C CA . SER A 1 83 ? -11.661 -6.673 -8.372 1.00 95.62 83 SER A CA 1
ATOM 694 C C . SER A 1 83 ? -11.888 -7.424 -7.053 1.00 95.62 83 SER A C 1
ATOM 696 O O . SER A 1 83 ? -12.992 -7.890 -6.788 1.00 95.62 83 SER A O 1
ATOM 698 N N . GLU A 1 84 ? -10.877 -7.463 -6.179 1.00 95.19 84 GLU A N 1
ATOM 699 C CA . GLU A 1 84 ? -10.985 -7.986 -4.810 1.00 95.19 84 GLU A CA 1
ATOM 700 C C . GLU A 1 84 ? -11.625 -6.971 -3.836 1.00 95.19 84 GLU A C 1
ATOM 702 O O . GLU A 1 84 ? -11.719 -7.235 -2.637 1.00 95.19 84 GLU A O 1
ATOM 707 N N . GLY A 1 85 ? -12.056 -5.805 -4.329 1.00 94.50 85 GLY A N 1
ATOM 708 C CA . GLY A 1 85 ? -12.722 -4.746 -3.571 1.00 94.50 85 GLY A CA 1
ATOM 709 C C . GLY A 1 85 ? -11.781 -3.723 -2.936 1.00 94.50 85 GLY A C 1
ATOM 710 O O . GLY A 1 85 ? -12.248 -2.872 -2.181 1.00 94.50 85 GLY A O 1
ATOM 711 N N . TYR A 1 86 ? -10.471 -3.789 -3.199 1.00 95.81 86 TYR A N 1
ATOM 712 C CA . TYR A 1 86 ? -9.513 -2.844 -2.631 1.00 95.81 86 TYR A CA 1
ATOM 713 C C . TYR A 1 86 ? -9.431 -1.546 -3.432 1.00 95.81 86 TYR A C 1
ATOM 715 O O . TYR A 1 86 ? -9.274 -1.545 -4.651 1.00 95.81 86 TYR A O 1
ATOM 723 N N . ARG A 1 87 ? -9.393 -0.420 -2.724 1.00 94.69 87 ARG A N 1
ATOM 724 C CA . ARG A 1 87 ? -8.805 0.814 -3.253 1.00 94.69 87 ARG A CA 1
ATOM 725 C C . ARG A 1 87 ? -7.288 0.698 -3.169 1.00 94.69 87 ARG A C 1
ATOM 727 O O . ARG A 1 87 ? -6.772 0.229 -2.157 1.00 94.69 87 ARG A O 1
ATOM 734 N N . VAL A 1 88 ? -6.586 1.123 -4.213 1.00 94.38 88 VAL A N 1
ATOM 735 C CA . VAL A 1 88 ? -5.119 1.095 -4.282 1.00 94.38 88 VAL A CA 1
ATOM 736 C C . VAL A 1 88 ? -4.624 2.534 -4.361 1.00 94.38 88 VAL A C 1
ATOM 738 O O . VAL A 1 88 ? -5.055 3.273 -5.243 1.00 94.38 88 VAL A O 1
ATOM 741 N N . VAL A 1 89 ? -3.747 2.927 -3.441 1.00 95.19 89 VAL A N 1
ATOM 742 C CA . VAL A 1 89 ? -3.026 4.206 -3.472 1.00 95.19 89 VAL A CA 1
ATOM 743 C C . VAL A 1 89 ? -1.527 3.931 -3.485 1.00 95.19 89 VAL A C 1
ATOM 745 O O . VAL A 1 89 ? -1.059 2.995 -2.836 1.00 95.19 89 VAL A O 1
ATOM 748 N N . ARG A 1 90 ? -0.784 4.734 -4.244 1.00 95.38 90 ARG A N 1
ATOM 749 C CA . ARG A 1 90 ? 0.668 4.630 -4.375 1.00 95.38 90 ARG A CA 1
ATOM 750 C C . ARG A 1 90 ? 1.311 5.947 -3.967 1.00 95.38 90 ARG A C 1
ATOM 752 O O . ARG A 1 90 ? 0.799 7.005 -4.322 1.00 95.38 90 ARG A O 1
ATOM 759 N N . PHE A 1 91 ? 2.415 5.858 -3.242 1.00 95.75 91 PHE A N 1
ATOM 760 C CA . PHE A 1 91 ? 3.276 6.985 -2.894 1.00 95.75 91 PHE A CA 1
ATOM 761 C C . PHE A 1 91 ? 4.672 6.701 -3.413 1.00 95.75 91 PHE A C 1
ATOM 763 O O . PHE A 1 91 ? 5.101 5.552 -3.403 1.00 95.75 91 PHE A O 1
ATOM 770 N N . THR A 1 92 ? 5.395 7.721 -3.852 1.00 95.31 92 THR A N 1
ATOM 771 C CA . THR A 1 92 ? 6.792 7.519 -4.233 1.00 95.31 92 THR A CA 1
ATOM 772 C C . THR A 1 92 ? 7.658 7.321 -2.989 1.00 95.31 92 THR A C 1
ATOM 774 O O . THR A 1 92 ? 7.322 7.782 -1.892 1.00 95.31 92 THR A O 1
ATOM 777 N N . ASN A 1 93 ? 8.826 6.699 -3.159 1.00 95.25 93 ASN A N 1
ATOM 778 C CA . ASN A 1 93 ? 9.860 6.699 -2.120 1.00 95.25 93 ASN A CA 1
ATOM 779 C C . ASN A 1 93 ? 10.148 8.120 -1.609 1.00 95.25 93 ASN A C 1
ATOM 781 O O . ASN A 1 93 ? 10.276 8.322 -0.404 1.00 95.25 93 ASN A O 1
ATOM 785 N N . SER A 1 94 ? 10.207 9.110 -2.509 1.00 95.44 94 SER A N 1
ATOM 786 C CA . SER A 1 94 ? 10.450 10.502 -2.126 1.00 95.44 94 SER A CA 1
ATOM 787 C C . SER A 1 94 ? 9.334 11.049 -1.238 1.00 95.44 94 SER A C 1
ATOM 789 O O . SER A 1 94 ? 9.646 11.642 -0.212 1.00 95.44 94 SER A O 1
ATOM 791 N N . ASP A 1 95 ? 8.061 10.812 -1.573 1.00 96.12 95 ASP A N 1
ATOM 792 C CA . ASP A 1 95 ? 6.927 11.294 -0.770 1.00 96.12 95 ASP A CA 1
ATOM 793 C C . ASP A 1 95 ? 7.022 10.803 0.675 1.00 96.12 95 ASP A C 1
ATOM 795 O O . ASP A 1 95 ? 6.878 11.576 1.617 1.00 96.12 95 ASP A O 1
ATOM 799 N N . VAL A 1 96 ? 7.322 9.517 0.865 1.00 97.38 96 VAL A N 1
ATOM 800 C CA . VAL A 1 96 ? 7.416 8.918 2.202 1.00 97.38 96 VAL A CA 1
ATOM 801 C C . VAL A 1 96 ? 8.659 9.400 2.956 1.00 97.38 96 VAL A C 1
ATOM 803 O O . VAL A 1 96 ? 8.623 9.559 4.178 1.00 97.38 96 VAL A O 1
ATOM 806 N N . MET A 1 97 ? 9.760 9.646 2.245 1.00 97.19 97 MET A N 1
ATOM 807 C CA . MET A 1 97 ? 11.021 10.073 2.850 1.00 97.19 97 MET A CA 1
ATOM 808 C C . MET A 1 97 ? 11.030 11.550 3.238 1.00 97.19 97 MET A C 1
ATOM 810 O O . MET A 1 97 ? 11.586 11.890 4.283 1.00 97.19 97 MET A O 1
ATOM 814 N N . THR A 1 98 ? 10.432 12.420 2.421 1.00 96.94 98 THR A N 1
ATOM 815 C CA . THR A 1 98 ? 10.541 13.879 2.573 1.00 96.94 98 THR A CA 1
ATOM 816 C C . THR A 1 98 ? 9.233 14.559 2.966 1.00 96.94 98 THR A C 1
ATOM 818 O O . THR A 1 98 ? 9.274 15.675 3.476 1.00 96.94 98 THR A O 1
ATOM 821 N N . ASN A 1 99 ? 8.085 13.902 2.780 1.00 97.25 99 ASN A N 1
ATOM 822 C CA . ASN A 1 99 ? 6.760 14.474 3.018 1.00 97.25 99 ASN A CA 1
ATOM 823 C C . ASN A 1 99 ? 5.800 13.464 3.677 1.00 97.25 99 ASN A C 1
ATOM 825 O O . ASN A 1 99 ? 4.648 13.290 3.266 1.00 97.25 99 ASN A O 1
ATOM 829 N N . LEU A 1 100 ? 6.272 12.784 4.728 1.00 97.75 100 LEU A N 1
ATOM 830 C CA . LEU A 1 100 ? 5.473 11.780 5.437 1.00 97.75 100 LEU A CA 1
ATOM 831 C C . LEU A 1 100 ? 4.150 12.356 5.971 1.00 97.75 100 LEU A C 1
ATOM 833 O O . LEU A 1 100 ? 3.125 11.682 5.930 1.00 97.75 100 LEU A O 1
ATOM 837 N N . GLU A 1 101 ? 4.149 13.606 6.435 1.00 97.81 101 GLU A N 1
ATOM 838 C CA . GLU A 1 101 ? 2.936 14.291 6.897 1.00 97.81 101 GLU A CA 1
ATOM 839 C C . GLU A 1 101 ? 1.899 14.434 5.777 1.00 97.81 101 GLU A C 1
ATOM 841 O O . GLU A 1 101 ? 0.729 14.108 5.987 1.00 97.81 101 GLU A O 1
ATOM 846 N N . GLY A 1 102 ? 2.321 14.829 4.571 1.00 98.19 102 GLY A N 1
ATOM 847 C CA . GLY A 1 102 ? 1.447 14.893 3.400 1.00 98.19 102 GLY A CA 1
ATOM 848 C C . GLY A 1 102 ? 0.888 13.525 3.001 1.00 98.19 102 GLY A C 1
ATOM 849 O O . GLY A 1 102 ? -0.299 13.412 2.694 1.00 98.19 102 GLY A O 1
ATOM 850 N N . VAL A 1 103 ? 1.699 12.462 3.084 1.00 98.06 103 V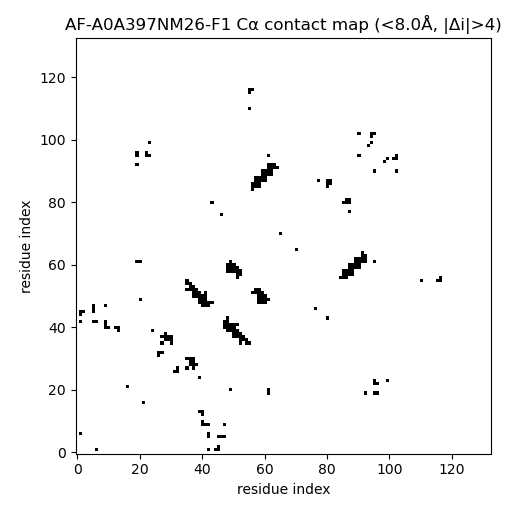AL A N 1
ATOM 851 C CA . VAL A 1 103 ? 1.243 11.074 2.869 1.00 98.06 103 VAL A CA 1
ATOM 852 C C . VAL A 1 103 ? 0.146 10.700 3.870 1.00 98.06 103 VAL A C 1
ATOM 854 O O . VAL A 1 103 ? -0.902 10.178 3.486 1.00 98.06 103 VAL A O 1
ATOM 857 N N . VAL A 1 104 ? 0.351 10.996 5.155 1.00 97.88 104 VAL A N 1
ATOM 858 C CA . VAL A 1 104 ? -0.620 10.700 6.219 1.00 97.88 104 VAL A CA 1
ATOM 859 C C . VAL A 1 104 ? -1.914 11.491 6.036 1.00 97.88 104 VAL A C 1
ATOM 861 O O . VAL A 1 104 ? -2.996 10.915 6.150 1.00 97.88 104 VAL A O 1
ATOM 864 N N . GLN A 1 105 ? -1.828 12.780 5.701 1.00 97.69 105 GLN A N 1
ATOM 865 C CA . GLN A 1 105 ? -3.002 13.607 5.409 1.00 97.69 105 GLN A CA 1
ATOM 866 C C . GLN A 1 105 ? -3.785 13.075 4.205 1.00 97.69 105 GLN A C 1
ATOM 868 O O . GLN A 1 105 ? -5.008 12.956 4.270 1.00 97.69 105 GLN A O 1
ATOM 873 N N . HIS A 1 106 ? -3.096 12.683 3.131 1.00 97.00 106 HIS A N 1
ATOM 874 C CA . HIS A 1 106 ? -3.738 12.070 1.971 1.00 97.00 106 HIS A CA 1
ATOM 875 C C . HIS A 1 106 ? -4.474 10.784 2.379 1.00 97.00 106 HIS A C 1
ATOM 877 O O . HIS A 1 106 ? -5.645 10.597 2.040 1.00 97.00 106 HIS A O 1
ATOM 883 N N . LEU A 1 107 ? -3.823 9.904 3.147 1.00 96.44 107 LEU A N 1
ATOM 884 C CA . LEU A 1 107 ? -4.444 8.678 3.650 1.00 96.44 107 LEU A CA 1
ATOM 885 C C . LEU A 1 107 ? -5.678 8.957 4.517 1.00 96.44 107 LEU A C 1
ATOM 887 O O . LEU A 1 107 ? -6.673 8.243 4.388 1.00 96.44 107 LEU A O 1
ATOM 891 N N . GLN A 1 108 ? -5.631 9.990 5.359 1.00 95.62 108 GLN A N 1
ATOM 892 C CA . GLN A 1 108 ? -6.760 10.413 6.187 1.00 95.62 108 GLN A CA 1
ATOM 893 C C . GLN A 1 108 ? -7.957 10.806 5.315 1.00 95.62 108 GLN A C 1
ATOM 895 O O . GLN A 1 108 ? -9.038 10.241 5.464 1.00 95.62 108 GLN A O 1
ATOM 900 N N . ILE A 1 109 ? -7.734 11.681 4.329 1.00 93.94 109 ILE A N 1
ATOM 901 C CA . ILE A 1 109 ? -8.769 12.116 3.382 1.00 93.94 109 ILE A CA 1
ATOM 902 C C . ILE A 1 109 ? -9.364 10.914 2.645 1.00 93.94 109 ILE A C 1
ATOM 904 O O . ILE A 1 109 ? -10.584 10.810 2.516 1.00 93.94 109 ILE A O 1
ATOM 908 N N . LEU A 1 110 ? -8.535 9.972 2.182 1.00 91.81 110 LEU A N 1
ATOM 909 C CA . LEU A 1 110 ? -9.029 8.775 1.498 1.00 91.81 110 LEU A CA 1
ATOM 910 C C . LEU A 1 110 ? -9.927 7.926 2.394 1.00 91.81 110 LEU A C 1
ATOM 912 O O . LEU A 1 110 ? -10.898 7.366 1.888 1.00 91.81 110 LEU A O 1
ATOM 916 N N . ILE A 1 111 ? -9.602 7.792 3.679 1.00 91.56 111 ILE A N 1
ATOM 917 C CA . ILE A 1 111 ? -10.402 7.019 4.634 1.00 91.56 111 ILE A CA 1
ATOM 918 C C . ILE A 1 111 ? -11.729 7.724 4.919 1.00 91.56 111 ILE A C 1
ATOM 920 O O . ILE A 1 111 ? -12.765 7.065 4.876 1.00 91.56 111 ILE A O 1
ATOM 924 N N . ASP A 1 112 ? -11.707 9.037 5.139 1.00 89.50 112 ASP A N 1
ATOM 925 C CA . ASP A 1 112 ? -12.894 9.816 5.514 1.00 89.50 112 ASP A CA 1
ATOM 926 C C . ASP A 1 112 ? -13.884 9.983 4.355 1.00 89.50 112 ASP A C 1
ATOM 928 O O . ASP A 1 112 ? -15.096 10.010 4.554 1.00 89.50 112 ASP A O 1
ATOM 932 N N . THR A 1 113 ? -13.377 10.061 3.123 1.00 83.19 113 THR A N 1
ATOM 933 C CA . THR A 1 113 ? -14.196 10.193 1.905 1.00 83.19 113 THR A CA 1
ATOM 934 C C . THR A 1 113 ? -14.662 8.853 1.338 1.00 83.19 113 THR A C 1
ATOM 936 O O . THR A 1 113 ? -15.431 8.819 0.375 1.00 83.19 113 THR A O 1
ATOM 939 N N . ALA A 1 114 ? -14.216 7.731 1.910 1.00 67.56 114 ALA A N 1
ATOM 940 C CA . ALA A 1 114 ? -14.706 6.421 1.516 1.00 67.56 114 ALA A CA 1
ATOM 941 C C . ALA A 1 114 ? -16.133 6.229 2.053 1.00 67.56 114 ALA A C 1
ATOM 943 O O . ALA A 1 114 ? -16.311 6.244 3.274 1.00 67.56 114 ALA A O 1
ATOM 944 N N . PRO A 1 115 ? -17.152 5.934 1.224 1.00 56.69 115 PRO A N 1
ATOM 945 C CA . PRO A 1 115 ? -18.303 5.229 1.763 1.00 56.69 115 PRO A CA 1
ATOM 946 C C . PRO A 1 115 ? -17.763 3.912 2.331 1.00 56.69 115 PRO A C 1
ATOM 948 O O . PRO A 1 115 ? -17.130 3.140 1.604 1.00 56.69 115 PRO A O 1
ATOM 951 N N . LEU A 1 116 ? -17.933 3.687 3.641 1.00 48.91 116 LEU A N 1
ATOM 952 C CA . LEU A 1 116 ? -17.589 2.410 4.268 1.00 48.91 116 LEU A CA 1
ATOM 953 C C . LEU A 1 116 ? -18.137 1.299 3.363 1.00 48.91 116 LEU A C 1
ATOM 955 O O . LEU A 1 116 ? -19.325 1.365 3.023 1.00 48.91 116 LEU A O 1
ATOM 959 N N . PRO A 1 117 ? -17.328 0.310 2.930 1.00 45.97 117 PRO A N 1
ATOM 960 C CA . PRO A 1 117 ? -17.890 -0.823 2.220 1.00 45.97 117 PRO A CA 1
ATOM 961 C C . PRO A 1 117 ? -18.970 -1.390 3.134 1.00 45.97 117 PRO A C 1
ATOM 963 O O . PRO A 1 117 ? -18.677 -1.779 4.270 1.00 45.97 117 PRO A O 1
ATOM 966 N N . SER A 1 118 ? -20.226 -1.332 2.673 1.00 42.50 118 SER A N 1
ATOM 967 C CA . SER A 1 118 ? -21.348 -1.897 3.414 1.00 42.50 118 SER A CA 1
ATOM 968 C C . SER A 1 118 ? -20.930 -3.298 3.840 1.00 42.50 118 SER A C 1
ATOM 970 O O . SER A 1 118 ? -20.412 -4.033 2.989 1.00 42.50 118 SER A O 1
ATOM 972 N N . PRO A 1 119 ? -21.084 -3.672 5.124 1.00 40.62 119 PRO A N 1
ATOM 973 C CA . PRO A 1 119 ? -20.812 -5.037 5.524 1.00 40.62 119 PRO A CA 1
ATOM 974 C C . PRO A 1 119 ? -21.656 -5.912 4.604 1.00 40.62 119 PRO A C 1
ATOM 976 O O . PRO A 1 119 ? -22.882 -5.794 4.582 1.00 40.62 119 PRO A O 1
ATOM 979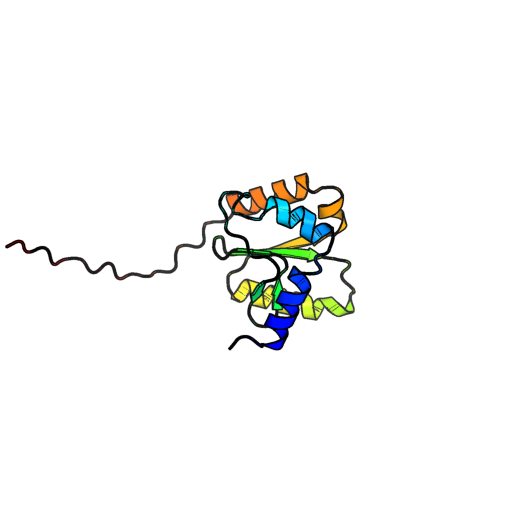 N N . LEU A 1 120 ? -20.984 -6.708 3.767 1.00 40.69 120 LEU A N 1
ATOM 980 C CA . LEU A 1 120 ? -21.641 -7.690 2.921 1.00 40.69 120 LEU A CA 1
ATOM 981 C C . LEU A 1 120 ? -22.647 -8.422 3.806 1.00 40.69 120 LEU A C 1
ATOM 983 O O . LEU A 1 120 ? -22.272 -8.917 4.871 1.00 40.69 120 LEU A O 1
ATOM 987 N N . ARG A 1 121 ? -23.920 -8.408 3.389 1.00 40.12 121 ARG A N 1
ATOM 988 C CA . ARG A 1 121 ? -25.031 -9.128 4.018 1.00 40.12 121 ARG A CA 1
ATOM 989 C C . ARG A 1 121 ? -24.563 -10.514 4.463 1.00 40.12 121 ARG A C 1
ATOM 991 O O . ARG A 1 121 ? -24.491 -11.440 3.666 1.00 40.12 121 ARG A O 1
ATOM 998 N N . GLY A 1 122 ? -24.299 -10.640 5.754 1.00 34.91 122 GLY A N 1
ATOM 999 C CA . GLY A 1 122 ? -24.387 -11.880 6.506 1.00 34.91 122 GLY A CA 1
ATOM 1000 C C . GLY A 1 122 ? -25.685 -11.841 7.296 1.00 34.91 122 GLY A C 1
ATOM 1001 O O . GLY A 1 122 ? -25.673 -11.768 8.518 1.00 34.91 122 GLY A O 1
ATOM 1002 N N . SER A 1 123 ? -26.814 -11.781 6.592 1.00 41.22 123 SER A N 1
ATOM 1003 C CA . SER A 1 123 ? -28.124 -11.993 7.191 1.00 41.22 123 SER A CA 1
ATOM 1004 C C . SER A 1 123 ? -28.255 -13.465 7.571 1.00 41.22 123 SER A C 1
ATOM 1006 O O . SER A 1 123 ? -28.533 -14.296 6.713 1.00 41.22 123 SER A O 1
ATOM 1008 N N . SER A 1 124 ? -28.083 -13.755 8.856 1.00 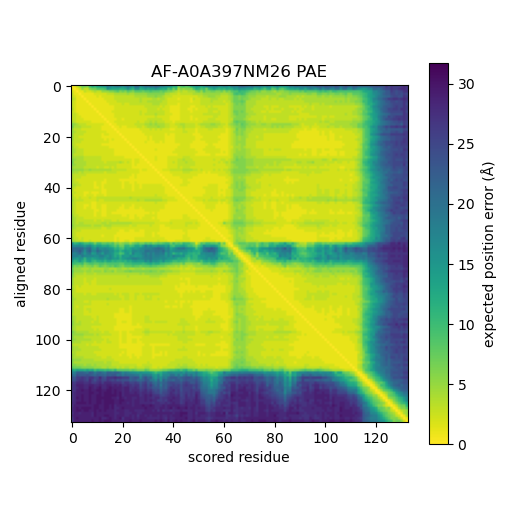39.00 124 SER A N 1
ATOM 1009 C CA . SER A 1 124 ? -28.986 -14.632 9.604 1.00 39.00 124 SER A CA 1
ATOM 1010 C C . SER A 1 124 ? -28.880 -14.291 11.093 1.00 39.00 124 SER A C 1
ATOM 1012 O O . SER A 1 124 ? -28.343 -15.047 11.899 1.00 39.00 124 SER A O 1
ATOM 1014 N N . LEU A 1 125 ? -29.397 -13.117 11.462 1.00 38.72 125 LEU A N 1
ATOM 1015 C CA . LEU A 1 125 ? -30.136 -13.047 12.716 1.00 38.72 125 LEU A CA 1
ATOM 1016 C C . LEU A 1 125 ? -31.400 -13.871 12.465 1.00 38.72 125 LEU A C 1
ATOM 1018 O O . LEU A 1 125 ? -32.296 -13.414 11.760 1.00 38.72 125 LEU A O 1
ATOM 1022 N N . SER A 1 126 ? -31.418 -15.109 12.948 1.00 38.75 126 SER A N 1
ATOM 1023 C CA . SER A 1 126 ? -32.675 -15.817 13.171 1.00 38.75 126 SER A CA 1
ATOM 1024 C C . SER A 1 126 ? -33.323 -15.171 14.394 1.00 38.75 126 SER A C 1
ATOM 1026 O O . SER A 1 126 ? -32.684 -15.150 15.450 1.00 38.75 126 SER A O 1
ATOM 1028 N N . PRO A 1 127 ? -34.529 -14.598 14.285 1.00 44.25 127 PRO A N 1
ATOM 1029 C CA . PRO A 1 127 ? -35.288 -14.207 15.451 1.00 44.25 127 PRO A CA 1
ATOM 1030 C C . PRO A 1 127 ? -36.067 -15.423 15.979 1.00 44.25 127 PRO A C 1
ATOM 1032 O O . PRO A 1 127 ? -36.428 -16.325 15.227 1.00 44.25 127 PRO A O 1
ATOM 1035 N N . GLU A 1 128 ? -36.345 -15.366 17.277 1.00 41.03 128 GLU A N 1
ATOM 1036 C CA . GLU A 1 128 ? -37.349 -16.138 18.018 1.00 41.03 128 GLU A CA 1
ATOM 1037 C C . GLU A 1 128 ? -36.964 -17.528 18.543 1.00 41.03 128 GLU A C 1
ATOM 1039 O O . GLU A 1 128 ? -36.752 -18.503 17.826 1.00 41.03 128 GLU A O 1
ATOM 1044 N N . GLY A 1 129 ? -36.939 -17.590 19.874 1.00 33.94 129 GLY A N 1
ATOM 1045 C CA . GLY A 1 129 ? -36.803 -18.802 20.666 1.00 33.94 129 GLY A CA 1
ATOM 1046 C C . GLY A 1 129 ? -36.647 -18.528 22.160 1.00 33.94 129 GLY A C 1
ATOM 1047 O O . GLY A 1 129 ? -36.011 -19.315 22.850 1.00 33.94 129 GLY A O 1
ATOM 1048 N N . GLU A 1 130 ? -37.179 -17.412 22.667 1.00 43.00 130 GLU A N 1
ATOM 1049 C CA . GLU A 1 130 ? -37.375 -17.246 24.103 1.00 43.00 130 GLU A CA 1
ATOM 1050 C C . GLU A 1 130 ? -38.542 -18.150 24.510 1.00 43.00 130 GLU A C 1
ATOM 1052 O O . GLU A 1 130 ? -39.695 -17.925 24.141 1.00 43.00 130 GLU A O 1
ATOM 1057 N N . ARG A 1 131 ? -38.241 -19.196 25.277 1.00 37.97 131 ARG A N 1
ATOM 1058 C CA . ARG A 1 131 ? -39.199 -19.721 26.241 1.00 37.97 131 ARG A CA 1
ATOM 1059 C C . ARG A 1 131 ? -38.464 -20.132 27.504 1.00 37.97 131 ARG A C 1
ATOM 1061 O O . ARG A 1 131 ? -37.706 -21.095 27.532 1.00 37.97 131 ARG A O 1
ATOM 1068 N N . VAL A 1 132 ? -38.707 -19.322 28.521 1.00 42.34 132 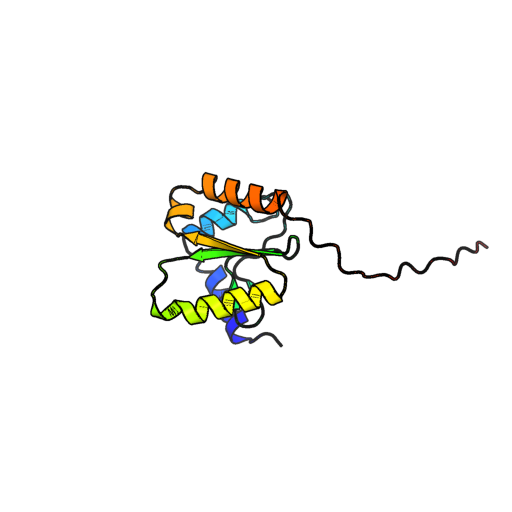VAL A N 1
ATOM 1069 C CA . VAL A 1 132 ? -38.473 -19.579 29.936 1.00 42.34 132 VAL A CA 1
ATOM 1070 C C . VAL A 1 132 ? -39.357 -20.753 30.368 1.00 42.34 132 VAL A C 1
ATOM 1072 O O . VAL A 1 132 ? -40.565 -20.716 30.119 1.00 42.34 132 VAL A O 1
ATOM 1075 N N . LEU A 1 133 ? -38.747 -21.790 30.943 1.00 50.09 133 LEU A N 1
ATOM 1076 C CA . LEU A 1 133 ? -38.977 -22.396 32.268 1.00 50.09 133 LEU A CA 1
ATOM 1077 C C . LEU A 1 133 ? -38.129 -23.671 32.373 1.00 50.09 133 LEU A C 1
ATOM 1079 O O . LEU A 1 133 ? -38.225 -24.517 31.458 1.00 50.09 133 LEU A O 1
#

Sequence (133 aa):
MRDPRLIAHAKKMRREPTEPELRLWDVLRAKRFNGIKFRYQKVIGRYITDFSSRAPMLVIEIDGDTHVSQQDYDARRTAFLQSEGYRVVRFTNSDVMTNLEGVVQHLQILIDTAPLPSPLRGSSLSPEGERVL

Foldseek 3Di:
DFDVVLVVVLVVCVVVPDPLLVLVCVCPPPCNQVNFHKDAQDDDPNDTARIAGPVQQETEHEDEDDDPVCVVVVVVVCVSSVVVVHDYDYDYSCCSVPPVVVVSVVVVCVNVPDPRPPPPDPDDPPDDDDDDD

Organism: NCBI:txid645617

Nearest PDB structures (foldseek):
  3hrl-assembly1_A  TM=9.388E-01  e=2.020E-08  Neisseria gonorrhoeae FA 1090
  9g6k-assembly1_Li  TM=6.083E-01  e=1.672E-02  Toxoplasma gondii
  9g6k-assembly1_Ld  TM=5.148E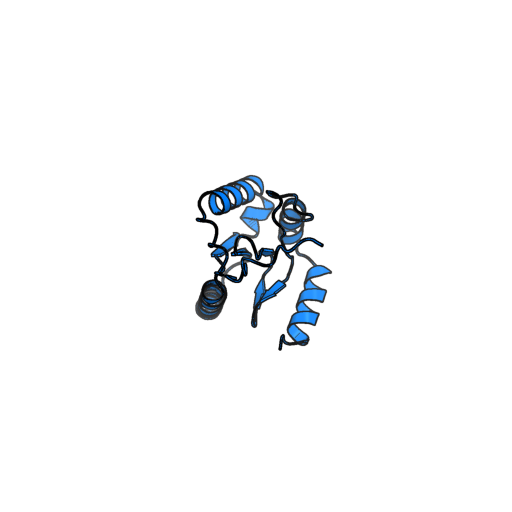-01  e=3.448E-02  Toxoplasma gondii
  1udx-assembly1_A  TM=4.912E-01  e=9.282E+00  Thermus thermophilus HB8

InterPro domains:
  IPR007569 Domain of unknown function DUF559 [PF04480] (7-108)
  IPR011335 Restriction endonuclease type II-like [SSF52980] (7-111)
  IPR047216 Putative endonuclease DUF559, bacteria [PTHR38590] (4-112)
  IPR047216 Putative endonuclease DUF559, bacteria [cd01038] (17-105)